Protein AF-M0LTC5-F1 (afdb_monomer_lite)

Foldseek 3Di:
DDLPVQLLVQLVVQQVVCVVVVNHDDSVLSSVQSVCVVVVHADEDPPCSNQVVDPPHHYDYD

Organism: NCBI:txid358396

Sequence (62 aa):
MSADHTVMRKAGKLSGELINGGERIEREDCIIAATALLNDEPVITRNSEHFGRIDDLEVRSY

pLDDT: mean 94.25, std 10.43, range [40.0, 98.31]

Radius of gyration: 10.97 Å; chains: 1; bounding box: 31×19×26 Å

Structure (mmCIF, N/CA/C/O backbone):
data_AF-M0LTC5-F1
#
_entry.id   AF-M0LTC5-F1
#
loop_
_atom_site.group_PDB
_atom_site.id
_atom_site.type_symbol
_atom_site.label_atom_id
_atom_site.label_alt_id
_atom_site.label_comp_id
_atom_site.label_asym_id
_atom_site.label_entity_id
_atom_site.label_seq_id
_atom_site.pdbx_PDB_ins_code
_atom_site.Cartn_x
_atom_site.Cartn_y
_atom_site.Cartn_z
_atom_site.occupancy
_atom_site.B_iso_or_equiv
_atom_site.auth_seq_id
_atom_site.auth_comp_id
_atom_site.auth_asym_id
_atom_site.auth_atom_id
_atom_site.pdbx_PDB_model_num
ATOM 1 N N . MET A 1 1 ? 18.669 10.513 -6.383 1.00 40.00 1 MET A N 1
ATOM 2 C CA . MET A 1 1 ? 18.001 9.243 -6.040 1.00 40.00 1 MET A CA 1
ATOM 3 C C . MET A 1 1 ? 16.578 9.576 -5.636 1.00 40.00 1 MET A C 1
ATOM 5 O O . MET A 1 1 ? 16.322 9.826 -4.467 1.00 40.00 1 MET A O 1
ATOM 9 N N . SER A 1 2 ? 15.685 9.746 -6.612 1.00 51.16 2 SER A N 1
ATOM 10 C CA . SER A 1 2 ? 14.265 9.929 -6.311 1.00 51.16 2 SER A CA 1
ATOM 11 C C . SER A 1 2 ? 13.696 8.563 -5.960 1.00 51.16 2 SER A C 1
ATOM 13 O O . SER A 1 2 ? 14.056 7.592 -6.623 1.00 51.16 2 SER A O 1
ATOM 15 N N . ALA A 1 3 ? 12.791 8.471 -4.983 1.00 58.28 3 ALA A N 1
ATOM 16 C CA . ALA A 1 3 ? 11.789 7.413 -5.047 1.00 58.28 3 ALA A CA 1
ATOM 17 C C . ALA A 1 3 ? 11.244 7.441 -6.482 1.00 58.28 3 ALA A C 1
ATOM 19 O O . ALA A 1 3 ? 10.799 8.494 -6.950 1.00 58.28 3 ALA A O 1
ATOM 20 N N . ASP A 1 4 ? 11.481 6.364 -7.226 1.00 83.56 4 ASP A N 1
ATOM 21 C CA . ASP A 1 4 ? 11.261 6.337 -8.665 1.00 83.56 4 ASP A CA 1
ATOM 22 C C . ASP A 1 4 ? 9.794 6.700 -8.930 1.00 83.56 4 ASP A C 1
ATOM 24 O O . ASP A 1 4 ? 8.914 6.357 -8.137 1.00 83.56 4 ASP A O 1
ATOM 28 N N . HIS A 1 5 ? 9.501 7.444 -9.994 1.00 92.94 5 HIS A N 1
ATOM 29 C CA . HIS A 1 5 ? 8.144 7.923 -10.293 1.00 92.94 5 HIS A CA 1
ATOM 30 C C . HIS A 1 5 ? 7.108 6.773 -10.274 1.00 92.94 5 HIS A C 1
ATOM 32 O O . HIS A 1 5 ? 5.942 6.982 -9.935 1.00 92.94 5 HIS A O 1
ATOM 38 N N . THR A 1 6 ? 7.561 5.545 -10.542 1.00 95.56 6 THR A N 1
ATOM 39 C CA . THR A 1 6 ? 6.845 4.276 -10.345 1.00 95.56 6 THR A CA 1
ATOM 40 C C . THR A 1 6 ? 6.344 4.061 -8.910 1.00 95.56 6 THR A C 1
ATOM 42 O O . THR A 1 6 ? 5.155 3.795 -8.723 1.00 95.56 6 THR A O 1
ATOM 45 N N . VAL A 1 7 ? 7.203 4.225 -7.896 1.00 96.56 7 VAL A N 1
ATOM 46 C CA . VAL A 1 7 ? 6.838 4.108 -6.472 1.00 96.56 7 VAL A CA 1
ATOM 47 C C . VAL A 1 7 ? 5.773 5.140 -6.128 1.00 96.56 7 VAL A C 1
ATOM 49 O O . VAL A 1 7 ? 4.720 4.788 -5.604 1.00 96.56 7 VAL A O 1
ATOM 52 N N . MET A 1 8 ? 5.999 6.408 -6.487 1.00 96.62 8 MET A N 1
ATOM 53 C CA . MET A 1 8 ? 5.066 7.493 -6.155 1.00 96.62 8 MET A CA 1
ATOM 54 C C . MET A 1 8 ? 3.707 7.321 -6.844 1.00 96.62 8 MET A C 1
ATOM 56 O O . MET A 1 8 ? 2.669 7.605 -6.246 1.00 96.62 8 MET A O 1
ATOM 60 N N . ARG A 1 9 ? 3.690 6.798 -8.076 1.00 97.50 9 ARG A N 1
ATOM 61 C CA . ARG A 1 9 ? 2.456 6.445 -8.788 1.00 97.50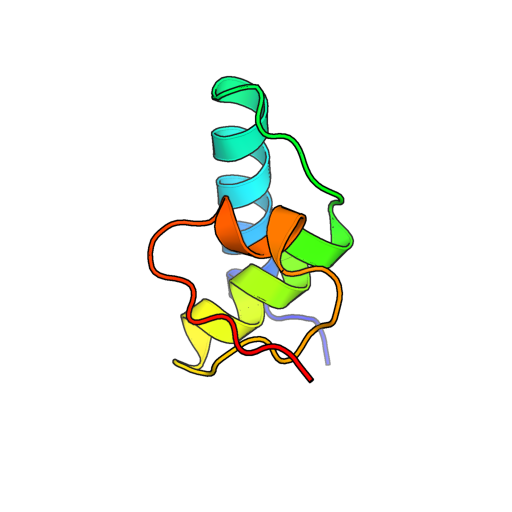 9 ARG A CA 1
ATOM 62 C C . ARG A 1 9 ? 1.693 5.326 -8.083 1.00 97.50 9 ARG A C 1
ATOM 64 O O . ARG A 1 9 ? 0.480 5.447 -7.919 1.00 97.50 9 ARG A O 1
ATOM 71 N N . LYS A 1 10 ? 2.380 4.257 -7.662 1.00 97.50 10 LYS A N 1
ATOM 72 C CA . LYS A 1 10 ? 1.752 3.143 -6.936 1.00 97.50 10 LYS A CA 1
ATOM 73 C C . LYS A 1 10 ? 1.245 3.588 -5.561 1.00 97.50 10 LYS A C 1
ATOM 75 O O . LYS A 1 10 ? 0.096 3.311 -5.237 1.00 97.50 10 LYS A O 1
ATOM 80 N N . ALA A 1 11 ? 2.031 4.367 -4.819 1.00 98.00 11 ALA A N 1
ATOM 81 C CA . ALA A 1 11 ? 1.635 4.928 -3.526 1.00 98.00 11 ALA A CA 1
ATOM 82 C C . ALA A 1 11 ? 0.393 5.828 -3.636 1.00 98.00 11 ALA A C 1
ATOM 84 O O . ALA A 1 11 ? -0.523 5.727 -2.824 1.00 98.00 11 ALA A O 1
ATOM 85 N N . GLY A 1 12 ? 0.326 6.677 -4.669 1.00 98.00 12 GLY A N 1
ATOM 86 C CA . GLY A 1 12 ? -0.848 7.515 -4.928 1.00 98.00 12 GLY A CA 1
ATOM 87 C C . GLY A 1 12 ? -2.105 6.702 -5.248 1.00 98.00 12 GLY A C 1
ATOM 88 O O . GLY A 1 12 ? -3.183 7.034 -4.759 1.00 98.00 12 GLY A O 1
ATOM 89 N N . LYS A 1 13 ? -1.963 5.617 -6.023 1.00 98.19 13 LYS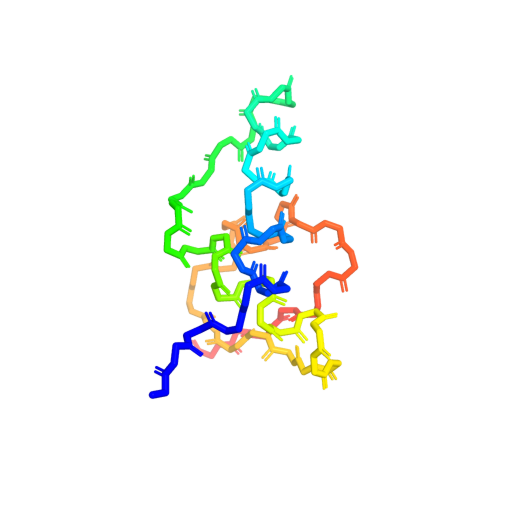 A N 1
ATOM 90 C CA . LYS A 1 13 ? -3.067 4.693 -6.317 1.00 98.19 13 LYS A CA 1
ATOM 91 C C . LYS A 1 13 ? -3.577 4.006 -5.043 1.00 98.19 13 LYS A C 1
ATOM 93 O O . LYS A 1 13 ? -4.767 4.112 -4.765 1.00 98.19 13 LYS A O 1
ATOM 98 N N . LEU A 1 14 ? -2.676 3.414 -4.252 1.00 98.19 14 LEU A N 1
ATOM 99 C CA . LEU A 1 14 ? -3.008 2.776 -2.971 1.00 98.19 14 LEU A CA 1
ATOM 100 C C . LEU A 1 14 ? -3.731 3.745 -2.031 1.00 98.19 14 LEU A C 1
ATOM 102 O O . LEU A 1 14 ? -4.774 3.419 -1.473 1.00 98.19 14 LEU A O 1
ATOM 106 N N . SER A 1 15 ? -3.214 4.970 -1.904 1.00 98.25 15 SER A N 1
ATOM 107 C CA . SER A 1 15 ? -3.837 5.998 -1.070 1.00 98.25 15 SER A CA 1
ATOM 108 C C . SER A 1 15 ? -5.268 6.309 -1.522 1.00 98.25 15 SER A C 1
ATOM 110 O O . SER A 1 15 ? -6.166 6.390 -0.688 1.00 98.25 15 SER A O 1
ATOM 112 N N . GLY A 1 16 ? -5.507 6.435 -2.832 1.00 98.19 16 GLY A N 1
ATOM 113 C CA . GLY A 1 16 ? -6.850 6.654 -3.376 1.00 98.19 16 GLY A CA 1
ATOM 114 C C . GLY A 1 16 ? -7.806 5.484 -3.124 1.00 98.19 16 GLY A C 1
ATOM 115 O O . GLY A 1 16 ? -8.957 5.710 -2.755 1.00 98.19 16 GLY A O 1
ATOM 116 N N . GLU A 1 17 ? -7.332 4.248 -3.282 1.00 98.00 17 GLU A N 1
ATOM 117 C CA . GLU A 1 17 ? -8.116 3.028 -3.039 1.00 98.00 17 GLU A CA 1
ATOM 118 C C . GLU A 1 17 ? -8.517 2.905 -1.564 1.00 98.00 17 GLU A C 1
ATOM 120 O O . GLU A 1 17 ? -9.701 2.753 -1.262 1.00 98.00 17 GLU A O 1
ATOM 125 N N . LEU A 1 18 ? -7.567 3.095 -0.644 1.00 98.00 18 LEU A N 1
ATOM 126 C CA . LEU A 1 18 ? -7.825 3.056 0.798 1.00 98.00 18 LEU A CA 1
ATOM 127 C C . LEU A 1 18 ? -8.755 4.186 1.253 1.00 98.00 18 LEU A C 1
ATOM 129 O O . LEU A 1 18 ? -9.641 3.962 2.073 1.00 98.00 18 LEU A O 1
ATOM 133 N N . ILE A 1 19 ? -8.605 5.399 0.706 1.00 98.19 19 ILE A N 1
ATOM 134 C CA . ILE A 1 19 ? -9.520 6.513 1.005 1.00 98.19 19 ILE A CA 1
ATOM 135 C C . ILE A 1 19 ? -10.943 6.183 0.545 1.00 98.19 19 ILE A C 1
ATOM 137 O O . ILE A 1 19 ? -11.886 6.403 1.305 1.00 98.19 19 ILE A O 1
ATOM 141 N N . ASN A 1 20 ? -11.105 5.638 -0.663 1.00 97.94 20 ASN A N 1
ATOM 142 C CA . ASN A 1 20 ? -12.417 5.252 -1.181 1.00 97.94 20 ASN A CA 1
ATOM 143 C C . ASN A 1 20 ? -13.048 4.105 -0.375 1.00 97.94 20 ASN A C 1
ATOM 145 O O . ASN A 1 20 ? -14.270 4.057 -0.253 1.00 97.94 20 ASN A O 1
ATOM 149 N N . GLY A 1 21 ? -12.227 3.213 0.187 1.00 96.88 21 GLY A N 1
ATOM 150 C CA . GLY A 1 21 ? -12.661 2.116 1.054 1.00 96.88 21 GLY A CA 1
ATOM 15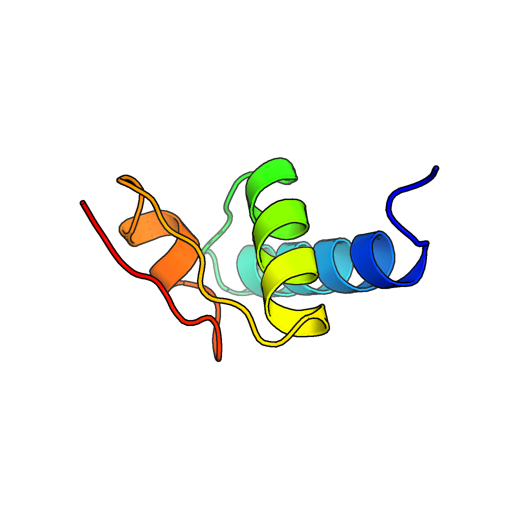1 C C . GLY A 1 21 ? -12.911 2.500 2.518 1.00 96.88 21 GLY A C 1
ATOM 152 O O . GLY A 1 21 ? -13.402 1.670 3.272 1.00 96.88 21 GLY A O 1
ATOM 153 N N . GLY A 1 22 ? -12.593 3.731 2.940 1.00 97.44 22 GLY A N 1
ATOM 154 C CA . GLY A 1 22 ? -12.681 4.143 4.350 1.00 97.44 22 GLY A CA 1
ATOM 155 C C . GLY A 1 22 ? -11.526 3.651 5.237 1.00 97.44 22 GLY A C 1
ATOM 156 O O . GLY A 1 22 ? -11.553 3.859 6.445 1.00 97.44 22 GLY A O 1
ATOM 157 N N . GLU A 1 23 ? -10.485 3.075 4.637 1.00 97.00 23 GLU A N 1
ATOM 158 C CA . GLU A 1 23 ? -9.345 2.411 5.288 1.00 97.00 23 GLU A CA 1
ATOM 159 C C . GLU A 1 23 ? -8.066 3.267 5.251 1.00 97.00 23 GLU A C 1
ATOM 161 O O . GLU A 1 23 ? -6.944 2.761 5.255 1.00 97.00 23 GLU A O 1
ATOM 166 N N . ARG A 1 24 ? -8.218 4.595 5.182 1.00 96.94 24 ARG A N 1
ATOM 167 C CA . ARG A 1 24 ? -7.108 5.545 5.006 1.00 96.94 24 ARG A CA 1
ATOM 168 C C . ARG A 1 24 ? -5.964 5.308 6.008 1.00 96.94 24 ARG A C 1
ATOM 170 O O . ARG A 1 24 ? -6.193 5.288 7.214 1.00 96.94 24 ARG A O 1
ATOM 177 N N . ILE A 1 25 ? -4.736 5.279 5.486 1.00 96.88 25 ILE A N 1
ATOM 178 C CA . ILE A 1 25 ? -3.463 5.298 6.233 1.00 96.88 25 ILE A CA 1
ATOM 179 C C . ILE A 1 25 ? -2.612 6.517 5.827 1.00 96.88 25 ILE A C 1
ATOM 181 O O . ILE A 1 25 ? -2.997 7.280 4.926 1.00 96.88 25 ILE A O 1
ATOM 185 N N . GLU A 1 26 ? -1.463 6.735 6.478 1.00 97.25 26 GLU A N 1
ATOM 186 C CA . GLU A 1 26 ? -0.545 7.814 6.109 1.00 97.25 26 GLU A CA 1
ATOM 187 C C . GLU A 1 26 ? 0.034 7.650 4.693 1.00 97.25 26 GLU A C 1
ATOM 189 O O . GLU A 1 26 ? 0.198 6.557 4.146 1.00 97.25 26 GLU A O 1
ATOM 194 N N . ARG A 1 27 ? 0.393 8.782 4.079 1.00 95.69 27 ARG A N 1
ATOM 195 C CA . ARG A 1 27 ? 1.031 8.797 2.756 1.00 95.69 27 ARG A CA 1
ATOM 196 C C . ARG A 1 27 ? 2.379 8.077 2.789 1.00 95.69 27 ARG A C 1
ATOM 198 O O . ARG A 1 27 ? 2.733 7.406 1.825 1.00 95.69 27 ARG A O 1
ATOM 205 N N . GLU A 1 28 ? 3.133 8.250 3.866 1.00 96.00 28 GLU A N 1
ATOM 206 C CA . GLU A 1 28 ? 4.438 7.630 4.079 1.00 96.00 28 GLU A CA 1
ATOM 207 C C . GLU A 1 28 ? 4.316 6.098 4.115 1.00 96.00 28 GLU A C 1
ATOM 209 O O . GLU A 1 28 ? 5.083 5.422 3.430 1.00 96.00 28 GLU A O 1
ATOM 214 N N . ASP A 1 29 ? 3.285 5.562 4.776 1.00 97.56 29 ASP A N 1
ATOM 215 C CA . ASP A 1 29 ? 2.980 4.125 4.777 1.00 97.56 29 ASP A CA 1
ATOM 216 C C . ASP A 1 29 ? 2.623 3.624 3.371 1.00 97.56 29 ASP A C 1
ATOM 218 O O . ASP A 1 29 ? 3.100 2.571 2.943 1.00 97.56 29 ASP A O 1
ATOM 222 N N . CYS A 1 30 ? 1.885 4.416 2.583 1.00 97.81 30 CYS A N 1
ATOM 223 C CA . CYS A 1 30 ? 1.617 4.089 1.179 1.00 97.81 30 CYS A CA 1
ATOM 224 C C . CYS A 1 30 ? 2.905 4.030 0.332 1.00 97.81 30 CYS A C 1
ATOM 226 O O . CYS A 1 30 ? 2.993 3.223 -0.593 1.00 97.81 30 CYS A O 1
ATOM 228 N N . ILE A 1 31 ? 3.907 4.871 0.620 1.00 97.81 31 ILE A N 1
ATOM 229 C CA . ILE A 1 31 ? 5.206 4.866 -0.081 1.00 97.81 31 ILE A CA 1
ATOM 230 C C . ILE A 1 31 ? 6.030 3.636 0.314 1.00 97.81 31 ILE A C 1
ATOM 232 O O . ILE A 1 31 ? 6.621 2.993 -0.559 1.00 97.81 31 ILE A O 1
ATOM 236 N N . ILE A 1 32 ? 6.045 3.284 1.603 1.00 97.56 32 ILE A N 1
ATOM 237 C CA . ILE A 1 32 ? 6.713 2.079 2.112 1.00 97.56 32 ILE A CA 1
ATOM 238 C C . ILE A 1 32 ? 6.098 0.833 1.463 1.00 97.56 32 ILE A C 1
ATOM 240 O O . ILE A 1 32 ? 6.817 0.044 0.851 1.00 97.56 32 ILE A O 1
ATOM 244 N N . ALA A 1 33 ? 4.769 0.707 1.499 1.00 97.81 33 ALA A N 1
ATOM 245 C CA . ALA A 1 33 ? 4.050 -0.413 0.897 1.00 97.81 33 ALA A CA 1
ATOM 246 C C . ALA A 1 33 ? 4.245 -0.492 -0.623 1.00 97.81 33 ALA A C 1
ATOM 248 O O . ALA A 1 33 ? 4.495 -1.565 -1.167 1.00 97.81 33 ALA A O 1
ATOM 249 N N . ALA A 1 34 ? 4.187 0.644 -1.326 1.00 97.81 34 ALA A N 1
ATOM 250 C CA . ALA A 1 34 ? 4.444 0.684 -2.761 1.00 97.81 34 ALA A CA 1
ATOM 251 C C . ALA A 1 34 ? 5.861 0.216 -3.109 1.00 97.81 34 ALA A C 1
ATOM 253 O O . ALA A 1 34 ? 6.038 -0.475 -4.109 1.00 97.81 34 ALA A O 1
ATOM 254 N N . THR A 1 35 ? 6.851 0.585 -2.295 1.00 97.31 35 THR A N 1
ATOM 255 C CA . THR A 1 35 ? 8.238 0.141 -2.468 1.00 97.31 35 THR A CA 1
ATOM 256 C C . THR A 1 35 ? 8.344 -1.369 -2.266 1.00 97.31 35 THR A C 1
ATOM 258 O O . THR A 1 35 ? 8.869 -2.051 -3.142 1.00 97.31 35 THR A O 1
ATOM 261 N N . ALA A 1 36 ? 7.785 -1.894 -1.174 1.00 97.88 36 ALA A N 1
ATOM 262 C CA . ALA A 1 36 ? 7.768 -3.322 -0.857 1.00 97.88 36 ALA A CA 1
ATOM 263 C C . ALA A 1 36 ? 7.130 -4.160 -1.982 1.00 97.88 36 ALA A C 1
ATOM 265 O O . ALA A 1 36 ? 7.767 -5.049 -2.540 1.00 97.88 36 ALA A O 1
ATOM 266 N N . LEU A 1 37 ? 5.932 -3.772 -2.431 1.00 97.75 37 LEU A N 1
ATOM 267 C CA . LEU A 1 37 ? 5.203 -4.435 -3.520 1.00 97.75 37 LEU A CA 1
ATOM 268 C C . LEU A 1 37 ? 5.847 -4.299 -4.912 1.00 97.75 37 LEU A C 1
ATOM 270 O O . LEU A 1 37 ? 5.333 -4.872 -5.868 1.00 97.75 37 LEU A O 1
ATOM 274 N N . LEU A 1 38 ? 6.838 -3.426 -5.099 1.00 96.69 38 LEU A N 1
ATOM 275 C CA . LEU A 1 38 ? 7.571 -3.304 -6.370 1.00 96.69 38 LEU A CA 1
ATOM 276 C C . LEU A 1 38 ? 8.878 -4.095 -6.361 1.00 96.69 38 LEU A C 1
ATOM 278 O O . LEU A 1 38 ? 9.430 -4.339 -7.429 1.00 96.69 38 LEU A O 1
ATOM 282 N N . ASN A 1 39 ? 9.368 -4.453 -5.175 1.00 96.38 39 ASN A N 1
ATOM 283 C CA . ASN A 1 39 ? 10.587 -5.234 -4.993 1.00 96.38 39 ASN A CA 1
ATOM 284 C C . ASN A 1 39 ? 10.290 -6.672 -4.540 1.00 96.38 39 ASN A C 1
ATOM 286 O O . ASN A 1 39 ? 11.228 -7.427 -4.320 1.00 96.38 39 ASN A O 1
ATOM 290 N N . ASP A 1 40 ? 9.012 -7.044 -4.408 1.00 96.88 40 ASP A N 1
ATOM 291 C CA . ASP A 1 40 ? 8.564 -8.338 -3.880 1.00 96.88 40 ASP A CA 1
ATOM 292 C C . ASP A 1 40 ? 9.166 -8.650 -2.491 1.00 96.88 40 ASP A C 1
ATOM 294 O O . ASP A 1 40 ? 9.574 -9.773 -2.196 1.00 96.88 40 ASP A O 1
ATOM 298 N N . GLU A 1 41 ? 9.230 -7.631 -1.625 1.00 97.69 41 GLU A N 1
ATOM 299 C CA . GLU A 1 41 ? 9.781 -7.721 -0.265 1.00 97.69 41 GLU A CA 1
ATOM 300 C C . GLU A 1 41 ? 8.702 -7.504 0.814 1.00 97.69 41 GLU A C 1
ATOM 302 O O . GLU A 1 41 ? 7.754 -6.747 0.591 1.00 97.69 41 GLU A O 1
ATOM 307 N N . PRO A 1 42 ? 8.838 -8.110 2.011 1.00 98.12 42 PRO A N 1
ATOM 308 C CA . PRO A 1 42 ? 7.904 -7.896 3.111 1.00 98.12 42 PRO A CA 1
ATOM 309 C C . PRO A 1 42 ? 8.150 -6.570 3.846 1.00 98.12 42 PRO A C 1
ATOM 311 O O . PRO A 1 42 ? 9.286 -6.111 3.984 1.00 98.12 42 PRO A O 1
ATOM 314 N N . VAL A 1 43 ? 7.097 -6.013 4.450 1.00 98.12 43 VAL A N 1
ATOM 315 C CA . VAL A 1 43 ? 7.225 -4.924 5.432 1.00 98.12 43 VAL A CA 1
ATOM 316 C C . VAL A 1 43 ? 7.370 -5.508 6.836 1.00 98.12 43 VAL A C 1
ATOM 318 O O . VAL A 1 43 ? 6.481 -6.198 7.339 1.00 98.12 43 VAL A O 1
ATOM 321 N N . ILE A 1 44 ? 8.491 -5.197 7.491 1.00 97.81 44 ILE A N 1
ATOM 322 C CA . ILE A 1 44 ? 8.751 -5.560 8.889 1.00 97.81 44 ILE A CA 1
ATOM 323 C C . ILE A 1 44 ? 8.336 -4.397 9.793 1.00 97.81 44 ILE A C 1
ATOM 325 O O . ILE A 1 44 ? 8.933 -3.323 9.731 1.00 97.81 44 ILE A O 1
ATOM 329 N N . THR A 1 45 ? 7.312 -4.577 10.626 1.00 96.62 45 THR A N 1
ATOM 330 C CA . THR A 1 45 ? 6.717 -3.457 11.375 1.00 96.62 45 THR A CA 1
ATOM 331 C C . THR A 1 45 ? 6.015 -3.895 12.659 1.00 96.62 45 THR A C 1
ATOM 333 O O . THR A 1 45 ? 5.535 -5.018 12.771 1.00 96.62 45 THR A O 1
ATOM 336 N N . ARG A 1 46 ? 5.895 -2.975 13.622 1.00 95.94 46 ARG A N 1
ATOM 337 C CA . ARG A 1 46 ? 4.975 -3.116 14.766 1.00 95.94 46 ARG A CA 1
ATOM 338 C C . ARG A 1 46 ? 3.561 -2.626 14.458 1.00 95.94 46 ARG A C 1
ATOM 340 O O . ARG A 1 46 ? 2.642 -2.922 15.211 1.00 95.94 46 ARG A O 1
ATOM 347 N N . ASN A 1 47 ? 3.386 -1.879 13.370 1.00 92.69 47 ASN A N 1
ATOM 348 C CA . ASN A 1 47 ? 2.104 -1.325 12.950 1.00 92.69 47 ASN A CA 1
ATOM 349 C C . ASN A 1 47 ? 1.408 -2.254 11.942 1.00 92.69 47 ASN A C 1
ATOM 351 O O . ASN A 1 47 ? 1.117 -1.865 10.813 1.00 92.69 47 ASN A O 1
ATOM 355 N N .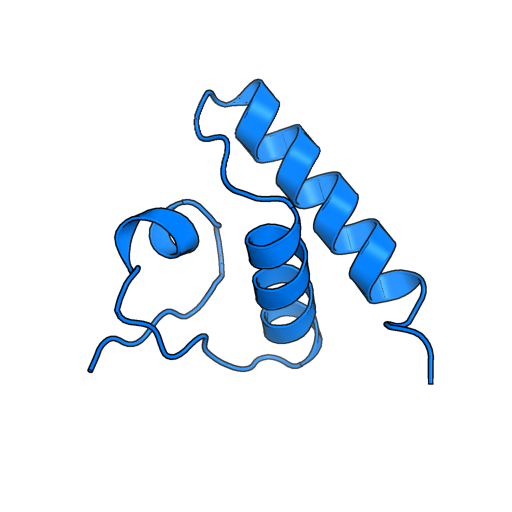 SER A 1 48 ? 1.211 -3.521 12.313 1.00 94.38 48 SER A N 1
ATOM 356 C CA . SER A 1 48 ? 0.634 -4.521 11.406 1.00 94.38 48 SER A CA 1
ATOM 357 C C . SER A 1 48 ?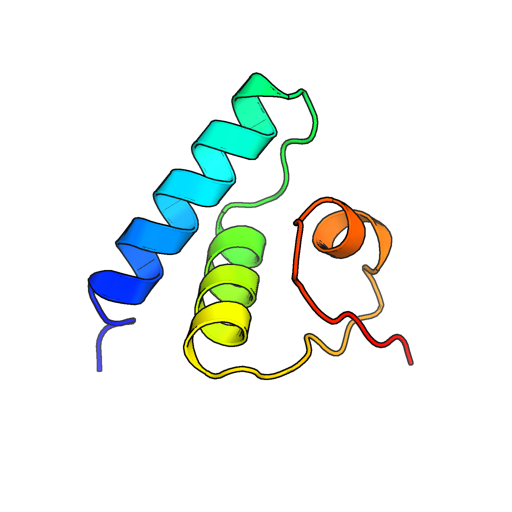 -0.802 -4.196 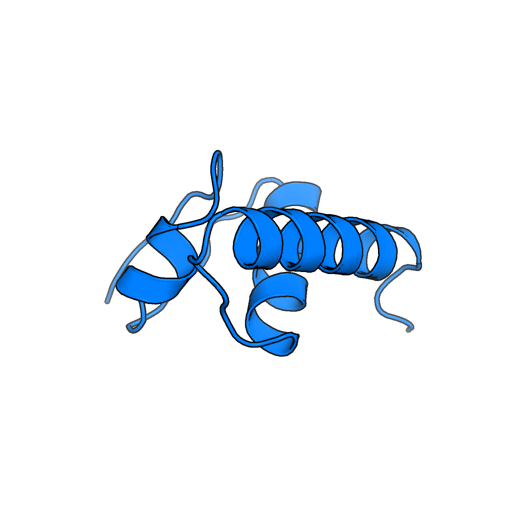10.992 1.00 94.38 48 SER A C 1
ATOM 359 O O . SER A 1 48 ? -1.216 -4.606 9.913 1.00 94.38 48 SER A O 1
ATOM 361 N N . GLU A 1 49 ? -1.543 -3.432 11.800 1.00 93.31 49 GLU A N 1
ATOM 362 C CA . GLU A 1 49 ? -2.912 -3.022 11.481 1.00 93.31 49 GLU A CA 1
ATOM 363 C C . GLU A 1 49 ? -2.972 -2.132 10.232 1.00 93.31 49 GLU A C 1
ATOM 365 O O . GLU A 1 49 ? -3.785 -2.389 9.350 1.00 93.31 49 GLU A O 1
ATOM 370 N N . HIS A 1 50 ? -2.100 -1.123 10.117 1.00 92.69 50 HIS A N 1
ATOM 371 C CA . HIS A 1 50 ? -2.085 -0.240 8.944 1.00 92.69 50 HIS A CA 1
ATOM 372 C C . HIS A 1 50 ? -1.736 -1.009 7.670 1.00 92.69 50 HIS A C 1
ATOM 374 O O . HIS A 1 50 ? -2.473 -0.967 6.686 1.00 92.69 50 HIS A O 1
ATOM 380 N N . PHE A 1 51 ? -0.616 -1.731 7.692 1.00 97.19 51 PHE A N 1
ATOM 381 C CA . PHE A 1 51 ? -0.122 -2.433 6.508 1.00 97.19 51 PHE A CA 1
ATOM 382 C C . PHE A 1 51 ? -0.990 -3.640 6.135 1.00 97.19 51 PHE A C 1
ATOM 384 O O . PHE A 1 51 ? -1.048 -3.999 4.964 1.00 97.19 51 PHE A O 1
ATOM 391 N N . GLY A 1 52 ? -1.722 -4.217 7.092 1.00 95.88 52 GLY A N 1
ATOM 392 C CA . GLY A 1 52 ? -2.673 -5.302 6.847 1.00 95.88 52 GLY A CA 1
ATOM 393 C C . GLY A 1 52 ? -3.908 -4.902 6.031 1.00 95.88 52 GLY A C 1
ATOM 394 O O . GLY A 1 52 ? -4.635 -5.783 5.586 1.00 95.88 52 GLY A O 1
ATOM 395 N N . ARG A 1 53 ? -4.147 -3.600 5.810 1.00 96.56 53 ARG A N 1
ATOM 396 C CA . ARG A 1 53 ? -5.231 -3.085 4.948 1.00 96.56 53 ARG A CA 1
ATOM 397 C C . ARG A 1 53 ? -4.878 -3.102 3.458 1.00 96.56 53 ARG A C 1
ATOM 399 O O . ARG A 1 53 ? -5.719 -2.766 2.631 1.00 96.56 53 ARG A O 1
ATOM 406 N N . ILE A 1 54 ? -3.624 -3.403 3.118 1.00 97.50 54 ILE A N 1
ATOM 407 C CA . ILE A 1 54 ? -3.117 -3.366 1.748 1.00 97.50 54 ILE A CA 1
ATOM 408 C C . ILE A 1 54 ? -3.084 -4.787 1.202 1.00 97.50 54 ILE A C 1
ATOM 410 O O . ILE A 1 54 ? -2.300 -5.616 1.662 1.00 97.50 54 ILE A O 1
ATOM 414 N N . ASP A 1 55 ? -3.909 -5.036 0.191 1.00 94.25 55 ASP A N 1
ATOM 415 C CA . ASP A 1 55 ? -3.934 -6.317 -0.508 1.00 94.25 55 ASP A CA 1
ATOM 416 C C . ASP A 1 55 ? -2.556 -6.659 -1.103 1.00 94.25 55 ASP A C 1
ATOM 418 O O . ASP A 1 55 ? -1.802 -5.782 -1.538 1.00 94.25 55 ASP A O 1
ATOM 422 N N . ASP A 1 56 ? -2.231 -7.953 -1.114 1.00 96.06 56 ASP A N 1
ATOM 423 C CA . ASP A 1 56 ? -0.978 -8.539 -1.616 1.00 96.06 56 ASP A CA 1
ATOM 424 C C . ASP A 1 56 ? 0.316 -8.109 -0.893 1.00 96.06 56 ASP A C 1
ATOM 426 O O . ASP A 1 56 ? 1.405 -8.551 -1.267 1.00 96.06 56 ASP A O 1
ATOM 430 N N . LEU A 1 57 ? 0.238 -7.283 0.157 1.00 98.19 57 LEU A N 1
ATOM 431 C CA . LEU A 1 57 ? 1.412 -6.895 0.933 1.00 98.19 57 LEU A CA 1
ATOM 432 C C . LEU A 1 57 ? 1.745 -7.949 1.995 1.00 98.19 57 LEU A C 1
ATOM 434 O O . LEU A 1 57 ? 0.987 -8.169 2.940 1.00 98.19 57 LEU A O 1
ATOM 438 N N . GLU A 1 58 ? 2.929 -8.554 1.899 1.00 98.31 58 GLU A N 1
ATOM 439 C CA . GLU A 1 58 ? 3.436 -9.398 2.979 1.00 98.31 58 GLU A CA 1
ATOM 440 C C . GLU A 1 58 ? 3.880 -8.529 4.169 1.00 98.31 58 GLU A C 1
ATOM 442 O O . GLU A 1 58 ? 4.771 -7.683 4.054 1.00 98.31 58 GLU A O 1
ATOM 447 N N . VAL A 1 59 ? 3.284 -8.766 5.340 1.00 98.00 59 VAL A N 1
ATOM 448 C CA . VAL A 1 59 ? 3.605 -8.055 6.584 1.00 98.00 59 VAL A CA 1
ATOM 449 C C . VAL A 1 59 ? 4.128 -9.042 7.619 1.00 98.00 59 VAL A C 1
ATOM 451 O O . VAL A 1 59 ? 3.496 -10.064 7.892 1.00 98.00 59 VAL A O 1
ATOM 454 N N . ARG A 1 60 ? 5.268 -8.725 8.242 1.00 97.19 60 ARG A N 1
ATOM 455 C CA . ARG A 1 60 ? 5.818 -9.499 9.364 1.00 97.19 60 ARG A CA 1
ATOM 456 C C . ARG A 1 60 ? 6.015 -8.598 10.581 1.00 97.19 60 ARG A C 1
ATOM 458 O O . ARG A 1 60 ? 6.585 -7.513 10.481 1.00 97.19 60 ARG A O 1
ATOM 465 N N . SER A 1 61 ? 5.565 -9.060 11.741 1.00 93.81 61 SER A N 1
ATOM 466 C CA . SER A 1 61 ? 5.720 -8.354 13.017 1.00 93.81 61 SER A CA 1
ATOM 467 C C . SER A 1 61 ? 6.947 -8.815 13.805 1.00 93.81 61 SER A C 1
ATOM 469 O O . SER A 1 61 ? 7.413 -9.939 13.613 1.00 93.81 61 SER A O 1
ATOM 471 N N . TYR A 1 62 ? 7.427 -7.972 14.725 1.00 89.31 62 TYR A N 1
ATOM 472 C CA . TYR A 1 62 ? 8.526 -8.260 15.656 1.00 89.31 62 TYR A CA 1
ATOM 473 C C . TYR A 1 62 ? 8.305 -7.639 17.041 1.00 89.31 62 TYR A C 1
ATOM 475 O O . TYR A 1 62 ? 7.600 -6.604 17.135 1.00 89.31 62 TYR A O 1
#

Secondary structure (DSSP, 8-state):
----HHHHHHHHHHHHHHHHHT----HHHHHHHHHHHHHT--EE-S-HHHHTTSTT--EE--

InterPro domains:
  IPR029060 PIN-like domain superfamily [SSF88723] (4-60)
  IPR050556 Type II toxin-antitoxin system RNase [PTHR33653] (2-60)